Protein AF-A0A1F8E3K1-F1 (afdb_monomer_lite)

pLDDT: mean 86.3, std 9.3, range [59.47, 96.44]

Secondary structure (DSSP, 8-state):
--HHHHHHHHHHHHHHHTT-GGGS-EEEEETTEEEEEETTEEEEEEEETTEEEEEEEEE-SSSS--HHHHHHHHHHHHHHH--

InterPro domains:
  IPR009241 Toxin HigB-like [PF05973] (2-78)

Sequence (83 aa):
MPDVDSGKLLAHLKFLELDKPEVLLIKTLRKKIKEIIIAQYRIIFFVIHDTIYVVDAFRKKSQKTPISVIRQAEKIYKELREQ

Structure (mmCIF, N/CA/C/O backbone):
data_AF-A0A1F8E3K1-F1
#
_entry.id   AF-A0A1F8E3K1-F1
#
loop_
_atom_site.group_PDB
_atom_site.id
_atom_site.type_symbol
_atom_site.label_atom_id
_atom_site.label_alt_id
_atom_site.label_comp_id
_atom_site.label_asym_id
_atom_site.label_entity_id
_atom_site.label_seq_id
_atom_site.pdbx_PDB_ins_code
_atom_site.Cartn_x
_atom_site.Cartn_y
_atom_site.Cartn_z
_atom_site.occupancy
_atom_site.B_iso_or_equiv
_atom_site.auth_seq_id
_atom_site.auth_comp_id
_atom_site.auth_asym_id
_atom_site.auth_atom_id
_atom_site.pdbx_PDB_model_num
ATOM 1 N N . MET A 1 1 ? 3.159 1.826 -18.801 1.00 60.09 1 MET A N 1
ATOM 2 C CA . MET A 1 1 ? 3.827 0.675 -18.157 1.00 60.09 1 MET A CA 1
ATOM 3 C C . MET A 1 1 ? 4.054 -0.351 -19.251 1.00 60.09 1 MET A C 1
ATOM 5 O O . MET A 1 1 ? 3.100 -0.559 -19.985 1.00 60.09 1 MET A O 1
ATOM 9 N N . PRO A 1 2 ? 5.271 -0.881 -19.460 1.00 65.88 2 PRO A N 1
ATOM 10 C CA . PRO A 1 2 ? 5.500 -1.897 -20.490 1.00 65.88 2 PRO A CA 1
ATOM 11 C C . PRO A 1 2 ? 4.657 -3.150 -20.215 1.00 65.88 2 PRO A C 1
ATOM 13 O O . PRO A 1 2 ? 4.476 -3.510 -19.052 1.00 65.88 2 PRO A O 1
ATOM 16 N N . ASP A 1 3 ? 4.181 -3.836 -21.252 1.00 67.88 3 ASP A N 1
ATOM 17 C CA . ASP A 1 3 ? 3.200 -4.930 -21.126 1.00 67.88 3 ASP A CA 1
ATOM 18 C C . ASP A 1 3 ? 3.670 -6.091 -20.232 1.00 67.88 3 ASP A C 1
ATOM 20 O O . ASP A 1 3 ? 2.894 -6.652 -19.455 1.00 67.88 3 ASP A O 1
ATOM 24 N N . VAL A 1 4 ? 4.972 -6.395 -20.258 1.00 68.00 4 VAL A N 1
ATOM 25 C CA . VAL A 1 4 ? 5.599 -7.414 -19.397 1.00 68.00 4 VAL A CA 1
ATOM 26 C C . VAL A 1 4 ? 5.495 -7.051 -17.912 1.00 68.00 4 VAL A C 1
ATOM 28 O O . VAL A 1 4 ? 5.314 -7.926 -17.061 1.00 68.00 4 VAL A O 1
ATOM 31 N N . ASP A 1 5 ? 5.588 -5.763 -17.583 1.00 69.50 5 ASP A N 1
ATOM 32 C CA . ASP A 1 5 ? 5.458 -5.299 -16.207 1.00 69.50 5 ASP A CA 1
ATOM 33 C C . ASP A 1 5 ? 3.980 -5.283 -15.780 1.00 69.50 5 ASP A C 1
ATOM 35 O O . ASP A 1 5 ? 3.678 -5.638 -14.638 1.00 69.50 5 ASP A O 1
ATOM 39 N N . SER A 1 6 ? 3.057 -4.946 -16.691 1.00 73.00 6 SER A N 1
ATOM 40 C CA . SER A 1 6 ? 1.599 -4.968 -16.468 1.0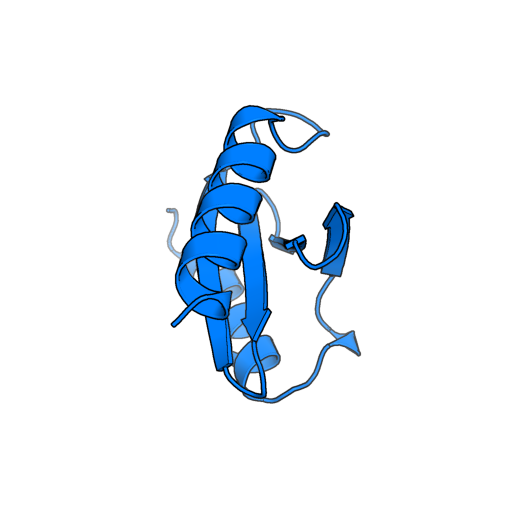0 73.00 6 SER A CA 1
ATOM 41 C C . SER A 1 6 ? 1.098 -6.351 -16.042 1.00 73.00 6 SER A C 1
ATOM 43 O O . SER A 1 6 ? 0.355 -6.464 -15.065 1.00 73.00 6 SER A O 1
ATOM 45 N N . GLY A 1 7 ? 1.569 -7.417 -16.699 1.00 78.81 7 GLY A N 1
ATOM 46 C CA . GLY A 1 7 ? 1.226 -8.794 -16.324 1.00 78.81 7 GLY A CA 1
ATOM 47 C C . GLY A 1 7 ? 1.696 -9.170 -14.913 1.00 78.81 7 GLY A C 1
ATOM 48 O O . GLY A 1 7 ? 0.949 -9.777 -14.143 1.00 78.81 7 GLY A O 1
ATOM 49 N N . LYS A 1 8 ? 2.909 -8.750 -14.527 1.00 77.81 8 LYS A N 1
ATOM 50 C CA . LYS A 1 8 ? 3.446 -8.992 -13.177 1.00 77.81 8 LYS A CA 1
ATOM 51 C C . LYS A 1 8 ? 2.672 -8.229 -12.110 1.00 77.81 8 LYS A C 1
ATOM 53 O O . LYS A 1 8 ? 2.363 -8.806 -11.071 1.00 77.81 8 LYS A O 1
ATOM 58 N N . LEU A 1 9 ? 2.345 -6.963 -12.364 1.00 76.69 9 LEU A N 1
ATOM 59 C CA . LEU A 1 9 ? 1.520 -6.154 -11.469 1.00 76.69 9 LEU A CA 1
ATOM 60 C C . LEU A 1 9 ? 0.159 -6.807 -11.225 1.00 76.69 9 LEU A C 1
ATOM 62 O O . LEU A 1 9 ? -0.226 -6.976 -10.072 1.00 76.69 9 LEU A O 1
ATOM 66 N N . LEU A 1 10 ? -0.525 -7.228 -12.292 1.00 79.38 10 LEU A N 1
ATOM 67 C CA . LEU A 1 10 ? -1.830 -7.878 -12.185 1.00 79.38 10 LEU A CA 1
ATOM 68 C C . LEU A 1 10 ? -1.760 -9.163 -11.348 1.00 79.38 10 LEU A C 1
ATOM 70 O O . LEU A 1 10 ? -2.617 -9.383 -10.498 1.00 79.38 10 LEU A O 1
ATOM 74 N N . ALA A 1 11 ? -0.726 -9.987 -11.539 1.00 81.19 11 ALA A N 1
ATOM 75 C CA . ALA A 1 11 ? -0.531 -11.192 -10.734 1.00 81.19 11 ALA A CA 1
ATOM 76 C C . ALA A 1 11 ? -0.350 -10.871 -9.239 1.00 81.19 11 ALA A C 1
ATOM 78 O O . ALA A 1 11 ? -0.955 -11.521 -8.392 1.00 81.19 11 ALA A O 1
ATOM 79 N N . HIS A 1 12 ? 0.429 -9.838 -8.908 1.00 78.94 12 HIS A N 1
ATOM 80 C CA . HIS A 1 12 ? 0.657 -9.439 -7.516 1.00 78.94 12 HIS A CA 1
ATOM 81 C C . HIS A 1 12 ? -0.589 -8.820 -6.871 1.00 78.94 12 HIS A C 1
ATOM 83 O O . HIS A 1 12 ? -0.851 -9.078 -5.700 1.00 78.94 12 HIS A O 1
ATOM 89 N N . LEU A 1 13 ? -1.381 -8.050 -7.623 1.00 77.69 13 LEU A N 1
ATOM 90 C CA . LEU A 1 13 ? -2.675 -7.553 -7.146 1.00 77.69 13 LEU A CA 1
ATOM 91 C C . LEU A 1 13 ? -3.646 -8.706 -6.867 1.00 77.69 13 LEU A C 1
ATOM 93 O O . LEU A 1 13 ? -4.288 -8.707 -5.824 1.00 77.69 13 LEU A O 1
ATOM 97 N N . LYS A 1 14 ? -3.681 -9.730 -7.728 1.00 82.06 14 LYS A N 1
ATOM 98 C CA . LYS A 1 14 ? -4.466 -10.947 -7.471 1.00 82.06 14 LYS A CA 1
ATOM 99 C C . LYS A 1 14 ? -3.992 -11.699 -6.229 1.00 82.06 14 LYS A C 1
ATOM 101 O O . LYS A 1 14 ? -4.816 -12.201 -5.480 1.00 82.06 14 LYS A O 1
ATOM 106 N N . PHE A 1 15 ? -2.686 -11.783 -5.976 1.00 81.31 15 PHE A N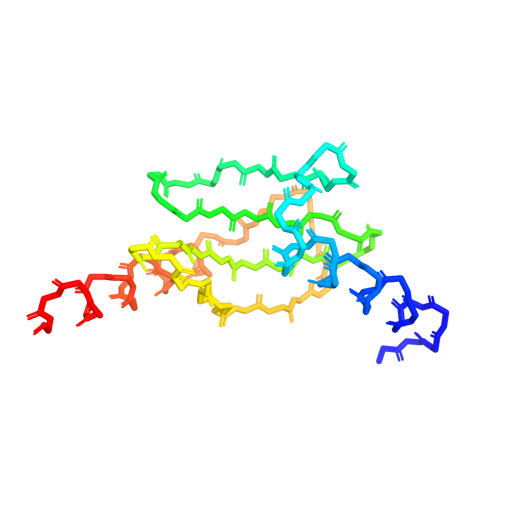 1
ATOM 107 C CA . PHE A 1 15 ? -2.192 -12.399 -4.737 1.00 81.31 15 PHE A CA 1
ATOM 108 C C . PHE A 1 15 ? -2.558 -11.597 -3.489 1.00 81.31 15 PHE A C 1
ATOM 110 O O . PHE A 1 15 ? -2.791 -12.190 -2.440 1.00 81.31 15 PHE A O 1
ATOM 117 N N . LEU A 1 16 ? -2.633 -10.272 -3.612 1.00 77.81 16 LEU A N 1
ATOM 118 C CA . LEU A 1 16 ? -3.092 -9.402 -2.536 1.00 77.81 16 LEU A CA 1
ATOM 119 C C . LEU A 1 16 ? -4.591 -9.603 -2.258 1.00 77.81 16 LEU A C 1
ATOM 121 O O . LEU A 1 16 ? -4.986 -9.646 -1.101 1.00 77.81 16 LEU A O 1
ATOM 125 N N . GLU A 1 17 ? -5.400 -9.764 -3.306 1.00 77.88 17 GLU A N 1
ATOM 126 C CA . GLU A 1 17 ? -6.835 -10.073 -3.212 1.00 77.88 17 GLU A CA 1
ATOM 127 C C . GLU A 1 17 ? -7.100 -11.472 -2.631 1.00 77.88 17 GLU A C 1
ATOM 129 O O . GLU A 1 17 ? -8.019 -11.653 -1.841 1.00 77.88 17 GLU A O 1
ATOM 134 N N . LEU A 1 18 ? -6.271 -12.459 -2.981 1.00 79.19 18 LEU A N 1
ATOM 135 C CA . LEU A 1 18 ? -6.380 -13.844 -2.505 1.00 79.19 18 LEU A CA 1
ATOM 136 C C . LEU A 1 18 ? -5.794 -14.073 -1.099 1.00 79.19 18 LEU A C 1
ATOM 138 O O . LEU A 1 18 ? -5.672 -15.228 -0.695 1.00 79.19 18 LEU A O 1
ATOM 142 N N . ASP A 1 19 ? -5.386 -13.009 -0.400 1.00 70.69 19 ASP A N 1
ATOM 143 C CA . ASP A 1 19 ? -4.699 -13.043 0.900 1.00 70.69 19 ASP A CA 1
ATOM 144 C C . ASP A 1 19 ? -3.525 -14.041 0.943 1.00 70.69 19 ASP A C 1
ATOM 146 O O . ASP A 1 19 ? -3.368 -14.837 1.866 1.00 70.69 19 ASP A O 1
ATOM 150 N N . LYS A 1 20 ? -2.677 -14.012 -0.096 1.00 75.06 20 LYS A N 1
ATOM 151 C CA . LYS A 1 20 ? -1.440 -14.810 -0.183 1.00 75.06 20 LYS A CA 1
ATOM 152 C C . LYS A 1 20 ? -0.213 -13.912 -0.049 1.00 75.06 20 LYS A C 1
ATOM 154 O O . LYS A 1 20 ? 0.477 -13.650 -1.039 1.00 75.06 20 LYS A O 1
ATOM 159 N N . PRO A 1 21 ? 0.077 -13.380 1.150 1.00 65.94 21 PRO A N 1
ATOM 160 C CA . PRO A 1 21 ? 1.157 -12.423 1.334 1.00 65.94 21 PRO A CA 1
ATOM 161 C C . PRO A 1 21 ? 2.548 -13.045 1.167 1.00 65.94 21 PRO A C 1
ATOM 163 O O . PRO A 1 21 ? 3.484 -12.296 0.898 1.00 65.94 21 PRO A O 1
ATOM 166 N N . GLU A 1 22 ? 2.721 -14.373 1.274 1.00 71.81 22 GLU A N 1
ATOM 167 C CA . GLU A 1 22 ? 4.046 -15.009 1.166 1.00 71.81 22 GLU A CA 1
ATOM 168 C C . GLU A 1 22 ? 4.743 -14.802 -0.188 1.00 71.81 22 GLU A C 1
ATOM 170 O O . GLU A 1 22 ? 5.970 -14.834 -0.267 1.00 71.81 22 GLU A O 1
ATOM 175 N N . VAL A 1 23 ? 3.976 -14.550 -1.251 1.00 75.94 23 VAL A N 1
ATOM 176 C CA . VAL A 1 23 ? 4.503 -14.285 -2.600 1.00 75.94 23 VAL A CA 1
ATOM 177 C C . VAL A 1 23 ? 4.746 -12.798 -2.866 1.00 75.94 23 VAL A C 1
ATOM 179 O O . VAL A 1 23 ? 5.294 -12.437 -3.908 1.00 75.94 23 VAL A O 1
ATOM 182 N N . LEU A 1 24 ? 4.370 -11.920 -1.931 1.00 79.69 24 LEU A N 1
ATOM 183 C CA . LEU A 1 24 ? 4.497 -10.475 -2.065 1.00 79.69 24 LEU A CA 1
ATOM 184 C C . LEU A 1 24 ? 5.619 -9.942 -1.175 1.00 79.69 24 LEU A C 1
ATOM 186 O O . LEU A 1 24 ? 5.621 -10.117 0.042 1.00 79.69 24 LEU A O 1
ATOM 190 N N . LEU A 1 25 ? 6.544 -9.175 -1.761 1.00 86.94 25 LEU A N 1
ATOM 191 C CA . LEU A 1 25 ? 7.500 -8.407 -0.966 1.00 86.94 25 LEU A CA 1
ATOM 192 C C . LEU A 1 25 ? 6.806 -7.169 -0.385 1.00 86.94 25 LEU A C 1
ATOM 194 O O . LEU A 1 25 ? 6.844 -6.082 -0.971 1.00 86.94 25 LEU A O 1
ATOM 198 N N . ILE A 1 26 ? 6.170 -7.357 0.771 1.00 90.56 26 ILE A N 1
ATOM 199 C CA . ILE A 1 26 ? 5.491 -6.301 1.521 1.00 90.56 26 ILE A CA 1
ATOM 200 C C . ILE A 1 26 ? 6.445 -5.710 2.558 1.00 90.56 26 ILE A C 1
ATOM 202 O O . ILE A 1 26 ? 7.057 -6.430 3.346 1.00 90.56 26 ILE A O 1
ATOM 206 N N . LYS A 1 27 ? 6.545 -4.380 2.601 1.00 92.31 27 LYS A N 1
ATOM 207 C CA . LYS A 1 27 ? 7.274 -3.660 3.651 1.00 92.31 27 LYS A CA 1
ATOM 208 C C . LYS A 1 27 ? 6.365 -2.687 4.376 1.00 92.31 27 LYS A C 1
ATOM 210 O O . LYS A 1 27 ? 5.609 -1.945 3.758 1.00 92.31 27 LYS A O 1
ATOM 215 N N . THR A 1 28 ? 6.485 -2.631 5.695 1.00 94.75 28 THR A N 1
ATOM 216 C CA . THR A 1 28 ? 5.856 -1.568 6.483 1.00 94.75 28 THR A CA 1
ATOM 217 C C . THR A 1 28 ? 6.676 -0.293 6.337 1.00 94.75 28 THR A C 1
ATOM 219 O O . THR A 1 28 ? 7.852 -0.268 6.695 1.00 94.75 28 THR A O 1
ATOM 222 N N . LEU A 1 29 ? 6.058 0.772 5.824 1.00 93.56 29 LEU A N 1
ATOM 223 C CA . LEU A 1 29 ? 6.700 2.080 5.703 1.00 93.56 29 LEU A CA 1
ATOM 224 C C . LEU A 1 29 ? 6.538 2.894 6.981 1.00 93.56 29 LEU A C 1
ATOM 226 O O . LEU A 1 29 ? 7.511 3.429 7.510 1.00 93.56 29 LEU A O 1
ATOM 230 N N . ARG A 1 30 ? 5.299 3.000 7.475 1.00 93.44 30 ARG A N 1
ATOM 231 C CA . ARG A 1 30 ? 4.987 3.745 8.697 1.00 93.44 30 ARG A CA 1
ATOM 232 C C . ARG A 1 30 ? 3.634 3.330 9.255 1.00 93.44 30 ARG A C 1
ATOM 234 O O . ARG A 1 30 ? 2.616 3.488 8.589 1.00 93.44 30 ARG A O 1
ATOM 241 N N . LYS A 1 31 ? 3.605 2.858 10.506 1.00 91.94 31 LYS A N 1
ATOM 242 C CA . LYS A 1 31 ? 2.376 2.415 11.189 1.00 91.94 31 LYS A CA 1
ATOM 243 C C . LYS A 1 31 ? 1.591 1.400 10.337 1.00 91.94 31 LYS A C 1
ATOM 245 O O . LYS A 1 31 ? 2.031 0.266 10.195 1.00 91.94 31 LYS A O 1
ATOM 250 N N . LYS A 1 32 ? 0.438 1.807 9.792 1.00 94.38 32 LYS A N 1
ATOM 251 C CA . LYS A 1 32 ? -0.464 0.988 8.967 1.00 94.38 32 LYS A CA 1
ATOM 252 C C . LYS A 1 32 ? -0.193 1.110 7.464 1.00 94.38 32 LYS A C 1
ATOM 254 O O . LYS A 1 32 ? -0.733 0.320 6.700 1.00 94.38 32 LYS A O 1
ATOM 259 N N . ILE A 1 33 ? 0.651 2.059 7.055 1.00 96.44 33 ILE A N 1
ATOM 260 C CA . ILE A 1 33 ? 1.025 2.266 5.657 1.00 96.44 33 ILE A CA 1
ATOM 261 C C . ILE A 1 33 ? 2.091 1.245 5.270 1.00 96.44 33 ILE A C 1
ATOM 263 O O . ILE A 1 33 ? 3.168 1.180 5.879 1.00 96.44 33 ILE A O 1
ATOM 267 N N . LYS A 1 34 ? 1.782 0.464 4.242 1.00 95.31 34 LYS A N 1
ATOM 268 C CA . LYS A 1 34 ? 2.615 -0.598 3.690 1.00 95.31 34 LYS A CA 1
ATOM 269 C C . LYS A 1 34 ? 2.946 -0.295 2.229 1.00 95.31 34 LYS A C 1
ATOM 271 O O . LYS A 1 34 ? 2.243 0.461 1.560 1.00 95.31 34 LYS A O 1
ATOM 276 N N . GLU A 1 35 ? 4.026 -0.886 1.739 1.00 93.62 35 GLU A N 1
ATOM 277 C CA . GLU A 1 35 ? 4.358 -0.923 0.319 1.00 93.62 35 GLU A CA 1
ATOM 278 C C . GLU A 1 35 ? 4.461 -2.355 -0.192 1.00 93.62 35 GLU A C 1
ATOM 280 O O . GLU A 1 35 ? 4.978 -3.222 0.510 1.00 93.62 35 GLU A O 1
ATOM 285 N N . ILE A 1 36 ? 4.021 -2.576 -1.429 1.00 91.88 36 ILE A N 1
ATOM 286 C CA . ILE A 1 36 ? 4.352 -3.763 -2.223 1.00 91.88 36 ILE A CA 1
ATOM 287 C C . ILE A 1 36 ? 5.431 -3.358 -3.216 1.00 91.88 36 ILE A C 1
ATOM 289 O O . ILE A 1 36 ? 5.268 -2.380 -3.952 1.00 91.88 36 ILE A O 1
ATOM 293 N N . ILE A 1 37 ? 6.527 -4.111 -3.257 1.00 89.50 37 ILE A N 1
ATOM 294 C CA . ILE A 1 37 ? 7.593 -3.913 -4.239 1.00 89.50 37 ILE A CA 1
ATOM 295 C C . ILE A 1 37 ? 7.418 -4.924 -5.370 1.00 89.50 37 ILE A C 1
ATOM 297 O O . ILE A 1 37 ? 7.559 -6.124 -5.157 1.00 89.50 37 ILE A O 1
ATOM 301 N N . ILE A 1 38 ? 7.179 -4.432 -6.587 1.00 85.69 38 ILE A N 1
ATOM 302 C CA . ILE A 1 38 ? 6.985 -5.261 -7.784 1.00 85.69 38 ILE A CA 1
ATOM 303 C C . ILE A 1 38 ? 7.954 -4.784 -8.859 1.00 85.69 38 ILE A C 1
ATOM 305 O O . ILE A 1 38 ? 7.727 -3.767 -9.509 1.00 85.69 38 ILE A O 1
ATOM 309 N N . ALA A 1 39 ? 9.058 -5.505 -9.057 1.00 84.31 39 ALA A N 1
ATOM 310 C CA . ALA A 1 39 ? 10.108 -5.144 -10.014 1.00 84.31 39 ALA A CA 1
ATOM 311 C C . ALA A 1 39 ? 10.625 -3.689 -9.847 1.00 84.31 39 ALA A C 1
ATOM 313 O O . ALA A 1 39 ? 11.439 -3.388 -8.961 1.00 84.31 39 ALA A O 1
ATOM 314 N N . GLN A 1 40 ? 10.192 -2.774 -10.720 1.00 86.88 40 GLN A N 1
ATOM 315 C CA . GLN A 1 40 ? 10.532 -1.349 -10.663 1.00 86.88 40 GLN A CA 1
ATOM 316 C C . GLN A 1 40 ? 9.411 -0.476 -10.098 1.00 86.88 40 GLN A C 1
ATOM 318 O O . GLN A 1 40 ? 9.575 0.735 -10.051 1.00 86.88 40 GLN A O 1
ATOM 323 N N . TYR A 1 41 ? 8.307 -1.057 -9.651 1.00 88.12 41 TYR A N 1
ATOM 324 C CA . TYR A 1 41 ? 7.134 -0.356 -9.158 1.00 88.12 41 TYR A CA 1
ATOM 325 C C . TYR A 1 41 ? 6.979 -0.532 -7.651 1.00 88.12 41 TYR A C 1
ATOM 327 O O . TYR A 1 41 ? 7.402 -1.535 -7.069 1.00 88.12 41 TYR A O 1
ATOM 335 N N . ARG A 1 42 ? 6.382 0.475 -7.023 1.00 90.88 42 ARG A N 1
ATOM 336 C CA . ARG A 1 42 ? 5.937 0.439 -5.636 1.00 90.88 42 ARG A CA 1
ATOM 337 C C . ARG A 1 42 ? 4.463 0.771 -5.598 1.00 90.88 42 ARG A C 1
ATOM 339 O O . ARG A 1 42 ? 4.061 1.762 -6.204 1.00 90.88 42 ARG A O 1
ATOM 346 N N . ILE A 1 43 ? 3.705 -0.037 -4.877 1.00 92.38 43 ILE A N 1
ATOM 347 C CA . ILE A 1 43 ? 2.302 0.229 -4.572 1.00 92.38 43 ILE A CA 1
ATOM 348 C C . ILE A 1 43 ? 2.218 0.576 -3.100 1.00 92.38 43 ILE A C 1
ATOM 350 O O . ILE A 1 43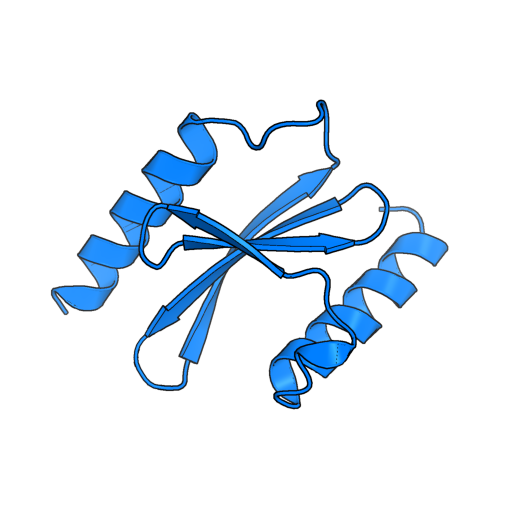 ? 2.670 -0.210 -2.271 1.00 92.38 43 ILE A O 1
ATOM 354 N N . ILE A 1 44 ? 1.655 1.732 -2.779 1.00 95.19 44 ILE A N 1
ATOM 355 C CA . ILE A 1 44 ? 1.434 2.175 -1.406 1.00 95.19 44 ILE A CA 1
ATOM 356 C C . ILE A 1 44 ? -0.006 1.877 -1.038 1.00 95.19 44 ILE A C 1
ATOM 358 O O . ILE A 1 44 ? -0.928 2.274 -1.750 1.00 95.19 44 ILE A O 1
ATOM 362 N N . PHE A 1 45 ? -0.192 1.180 0.075 1.00 94.50 45 PHE A N 1
ATOM 363 C CA . PHE A 1 45 ? -1.509 0.747 0.507 1.00 94.50 45 PHE A C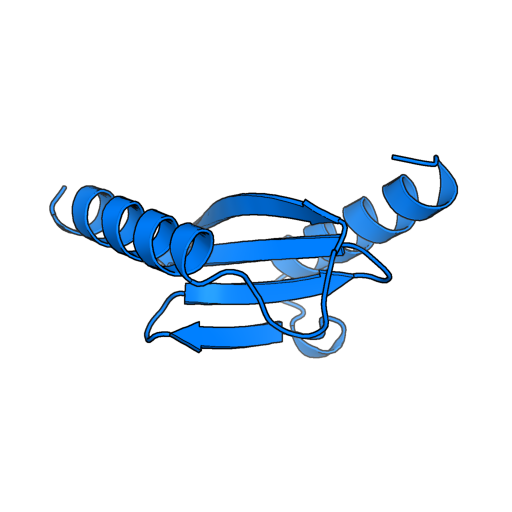A 1
ATOM 364 C C . PHE A 1 45 ? -1.623 0.687 2.028 1.00 94.50 45 PHE A C 1
ATOM 366 O O . PHE A 1 45 ? -0.631 0.714 2.762 1.00 94.50 45 PHE A O 1
ATOM 373 N N . PHE A 1 46 ? -2.854 0.580 2.506 1.00 95.31 46 PHE A N 1
ATOM 374 C CA . PHE A 1 46 ? -3.172 0.221 3.881 1.00 95.31 46 PHE A CA 1
ATOM 375 C C . PHE A 1 46 ? -4.444 -0.626 3.911 1.00 95.31 46 PHE A C 1
ATOM 377 O O . PHE A 1 46 ? -5.129 -0.774 2.900 1.00 95.31 46 PHE A O 1
ATOM 384 N N . VAL A 1 47 ? -4.741 -1.191 5.078 1.00 92.00 47 VAL A N 1
ATOM 385 C CA . VAL A 1 47 ? -5.923 -2.029 5.299 1.00 92.00 47 VAL A CA 1
ATOM 386 C C . VAL A 1 47 ? -6.748 -1.422 6.430 1.00 92.00 47 VAL A C 1
ATOM 388 O O . VAL A 1 47 ? -6.188 -1.091 7.482 1.00 92.00 47 VAL A O 1
ATOM 391 N N . ILE A 1 48 ? -8.050 -1.251 6.200 1.00 93.56 48 ILE A N 1
ATOM 392 C CA . ILE A 1 48 ? -9.043 -0.868 7.214 1.00 93.56 48 ILE A CA 1
ATOM 393 C C . ILE A 1 48 ? -10.110 -1.963 7.220 1.00 93.56 48 ILE A C 1
ATOM 395 O O . ILE A 1 48 ? -10.711 -2.226 6.181 1.00 93.56 48 ILE A O 1
ATOM 399 N N . HIS A 1 49 ? -10.326 -2.593 8.380 1.00 88.44 49 HIS A N 1
ATOM 400 C CA . HIS A 1 49 ? -11.097 -3.838 8.494 1.00 88.44 49 HIS A CA 1
ATOM 401 C C . HIS A 1 49 ? -10.554 -4.882 7.501 1.00 88.44 49 HIS A C 1
ATOM 403 O O . HIS A 1 49 ? -9.366 -5.192 7.585 1.00 88.44 49 HIS A O 1
ATOM 409 N N . ASP A 1 50 ? -11.361 -5.326 6.539 1.00 87.00 50 ASP A N 1
ATOM 410 C CA . ASP A 1 50 ? -10.979 -6.307 5.512 1.00 87.00 50 ASP A CA 1
ATOM 411 C C . ASP A 1 50 ? -10.809 -5.676 4.117 1.00 87.00 50 ASP A C 1
ATOM 413 O O . ASP A 1 50 ? -10.670 -6.371 3.113 1.00 87.00 50 ASP A O 1
ATOM 417 N N . THR A 1 51 ? -10.795 -4.340 4.037 1.00 88.81 51 THR A N 1
ATOM 418 C CA . THR A 1 51 ? -10.682 -3.609 2.770 1.00 88.81 51 THR A CA 1
ATOM 419 C C . THR A 1 51 ? -9.270 -3.066 2.575 1.00 88.81 51 THR A C 1
ATOM 421 O O . THR A 1 51 ? -8.731 -2.336 3.416 1.00 88.81 51 THR A O 1
ATOM 424 N N . ILE A 1 52 ? -8.675 -3.386 1.425 1.00 90.50 52 ILE A N 1
ATOM 425 C CA . ILE A 1 52 ? -7.379 -2.861 0.992 1.00 90.50 52 ILE A CA 1
ATOM 426 C C . ILE A 1 52 ? -7.584 -1.563 0.211 1.00 90.50 52 ILE A C 1
ATOM 428 O O . ILE A 1 52 ? -8.257 -1.537 -0.816 1.00 90.50 52 ILE A O 1
ATOM 432 N N . TYR A 1 53 ? -6.929 -0.495 0.657 1.00 91.88 53 TYR A N 1
ATOM 433 C CA . TYR A 1 53 ? -6.935 0.801 -0.014 1.00 91.88 53 TYR A CA 1
ATOM 434 C C . TYR A 1 53 ? -5.575 1.057 -0.649 1.00 91.88 53 TYR A C 1
ATOM 436 O O . TYR A 1 53 ? -4.570 1.202 0.052 1.00 91.88 53 TYR A O 1
ATOM 444 N N . VAL A 1 54 ? -5.545 1.132 -1.979 1.00 92.19 54 VAL A N 1
ATOM 445 C CA . VAL A 1 54 ? -4.361 1.529 -2.748 1.00 92.19 54 VAL A CA 1
ATOM 446 C C . VAL A 1 54 ? -4.360 3.046 -2.902 1.00 92.19 54 VAL A C 1
ATOM 448 O O . VAL A 1 54 ? -5.295 3.617 -3.452 1.00 92.19 54 VAL A O 1
ATOM 451 N N . VAL A 1 55 ? -3.309 3.696 -2.407 1.00 93.44 55 VAL A N 1
ATOM 452 C CA . VAL A 1 55 ? -3.183 5.162 -2.405 1.00 93.44 55 VAL A CA 1
ATOM 453 C C . VAL A 1 55 ? -2.407 5.660 -3.614 1.00 93.44 55 VAL A C 1
ATOM 455 O O . VAL A 1 55 ? -2.749 6.687 -4.192 1.00 93.44 55 VAL A O 1
ATOM 458 N N . ASP A 1 56 ? -1.331 4.961 -3.965 1.00 91.50 56 ASP A N 1
ATOM 459 C CA . ASP A 1 56 ? -0.432 5.382 -5.035 1.00 91.50 56 ASP A CA 1
ATOM 460 C C . ASP A 1 56 ? 0.293 4.169 -5.628 1.00 91.50 56 ASP A C 1
ATOM 462 O O . ASP A 1 56 ? 0.557 3.179 -4.937 1.00 91.50 56 ASP A O 1
ATOM 466 N N . ALA A 1 57 ? 0.641 4.261 -6.905 1.00 90.06 57 ALA A N 1
ATOM 467 C CA . ALA A 1 57 ? 1.443 3.286 -7.620 1.00 90.06 57 ALA A CA 1
ATOM 468 C C . ALA A 1 57 ? 2.410 4.012 -8.557 1.00 90.06 57 ALA A C 1
ATOM 470 O O . ALA A 1 57 ? 2.010 4.661 -9.523 1.00 90.06 57 ALA A O 1
ATOM 471 N N . PHE A 1 58 ? 3.710 3.878 -8.301 1.00 89.00 58 PHE A N 1
ATOM 472 C CA . PHE A 1 58 ? 4.723 4.620 -9.048 1.00 89.00 58 PHE A CA 1
ATOM 473 C C . PHE A 1 58 ? 5.964 3.784 -9.339 1.00 89.00 58 PHE A C 1
ATOM 475 O O . PHE A 1 58 ? 6.313 2.839 -8.627 1.00 89.00 58 PHE A O 1
ATOM 482 N N . ARG A 1 59 ? 6.683 4.163 -10.399 1.00 89.88 59 ARG A N 1
ATOM 483 C CA . ARG A 1 59 ? 7.996 3.590 -10.708 1.00 89.88 59 ARG A CA 1
ATOM 484 C C . ARG A 1 59 ? 9.039 4.142 -9.734 1.00 89.88 59 ARG A C 1
ATOM 486 O O . ARG A 1 59 ? 9.178 5.358 -9.594 1.00 89.88 59 ARG A O 1
ATOM 493 N N . LYS A 1 60 ? 9.795 3.262 -9.075 1.00 88.56 60 LYS A N 1
ATOM 494 C CA . LYS A 1 60 ? 10.855 3.621 -8.131 1.00 88.56 60 LYS A CA 1
ATOM 495 C C . LYS A 1 60 ? 11.881 4.519 -8.828 1.00 88.56 60 LYS A C 1
ATOM 497 O O . LYS A 1 60 ? 12.501 4.125 -9.811 1.00 88.56 60 LYS A O 1
ATOM 502 N N . LYS A 1 61 ? 12.057 5.729 -8.299 1.00 87.12 61 LYS A N 1
ATOM 503 C CA . LYS A 1 61 ? 13.127 6.653 -8.709 1.00 87.12 61 LYS A CA 1
ATOM 504 C C . LYS A 1 61 ? 14.376 6.504 -7.834 1.00 87.12 61 LYS A C 1
ATOM 506 O O . LYS A 1 61 ? 15.461 6.893 -8.239 1.00 87.12 61 LYS A O 1
ATOM 511 N N . SER A 1 62 ? 14.226 5.927 -6.641 1.00 87.75 62 SER A N 1
ATOM 512 C CA . SER A 1 62 ? 15.310 5.666 -5.692 1.00 87.75 62 SER A CA 1
ATOM 513 C C . SER A 1 62 ? 15.012 4.424 -4.833 1.00 87.75 62 SER A C 1
ATOM 515 O O . SER A 1 62 ? 13.955 3.788 -4.949 1.00 87.75 62 SER A O 1
ATOM 517 N N . GLN A 1 63 ? 15.958 4.051 -3.962 1.00 83.81 63 GLN A N 1
ATOM 518 C CA . GLN A 1 63 ? 15.792 2.928 -3.032 1.00 83.81 63 GLN A CA 1
ATOM 519 C C . GLN A 1 63 ? 14.806 3.195 -1.886 1.00 83.81 63 GLN A C 1
ATOM 521 O O . GLN A 1 63 ? 14.334 2.236 -1.275 1.00 83.81 63 GLN A O 1
ATOM 526 N N . LYS A 1 64 ? 14.466 4.452 -1.584 1.00 87.81 64 LYS A N 1
ATOM 527 C CA . LYS A 1 64 ? 13.532 4.800 -0.503 1.00 87.81 64 LYS A CA 1
ATOM 528 C C . LYS A 1 64 ? 12.234 5.356 -1.082 1.00 87.81 64 LYS A C 1
ATOM 530 O O . LYS A 1 64 ? 12.259 6.088 -2.067 1.00 87.81 64 LYS A O 1
ATOM 535 N N . THR A 1 65 ? 11.109 5.034 -0.451 1.00 90.19 65 THR A N 1
ATOM 536 C CA . THR A 1 65 ? 9.826 5.656 -0.796 1.00 90.19 65 THR A CA 1
ATOM 537 C C . THR A 1 65 ? 9.840 7.126 -0.374 1.00 90.19 65 THR A C 1
ATOM 539 O O . THR A 1 65 ? 10.248 7.418 0.755 1.00 90.19 65 THR A O 1
ATOM 542 N N . PRO A 1 66 ? 9.439 8.065 -1.252 1.00 92.88 66 PRO A N 1
ATOM 543 C CA . PRO A 1 66 ? 9.406 9.480 -0.908 1.00 92.88 66 PRO A CA 1
ATOM 544 C C . PRO A 1 66 ? 8.523 9.755 0.312 1.00 92.88 66 PRO A C 1
ATOM 546 O O . PRO A 1 66 ? 7.400 9.262 0.412 1.00 92.88 66 PRO A O 1
ATOM 549 N N . ILE A 1 67 ? 9.015 10.598 1.224 1.00 94.00 67 ILE A N 1
ATOM 550 C CA . ILE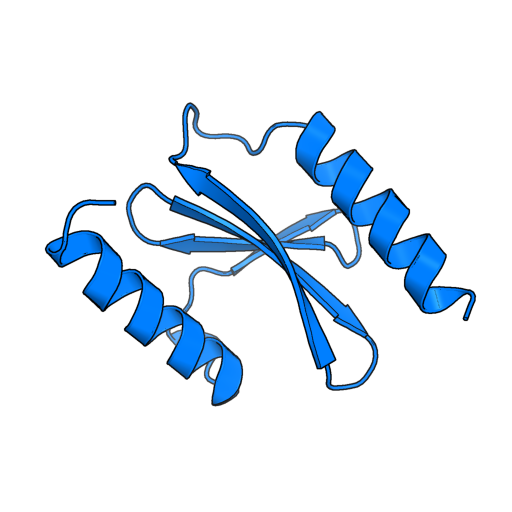 A 1 67 ? 8.303 10.957 2.460 1.00 94.00 67 ILE A CA 1
ATOM 551 C C . ILE A 1 67 ? 6.939 11.611 2.180 1.00 94.00 6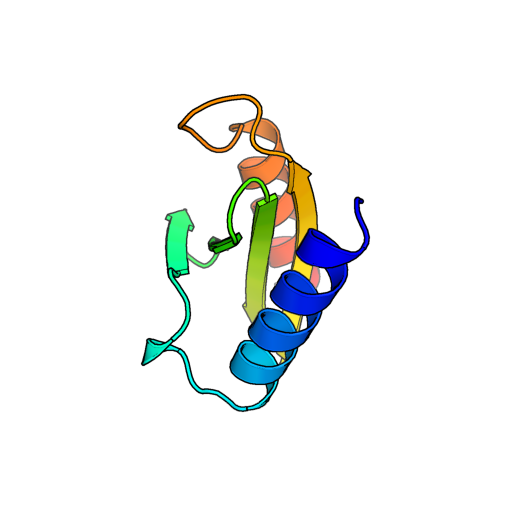7 ILE A C 1
ATOM 553 O O . ILE A 1 67 ? 6.011 11.445 2.966 1.00 94.00 67 ILE A O 1
ATOM 557 N N . SER A 1 68 ? 6.806 12.332 1.061 1.00 93.50 68 SER A N 1
ATOM 558 C CA . SER A 1 68 ? 5.558 12.979 0.638 1.00 93.50 68 SER A CA 1
ATOM 559 C C . SER A 1 68 ? 4.439 11.965 0.409 1.00 93.50 68 SER A C 1
ATOM 561 O O . SER A 1 68 ? 3.345 12.156 0.931 1.00 93.50 68 SER A O 1
ATOM 563 N N . VAL A 1 69 ? 4.740 10.858 -0.276 1.00 93.31 69 VAL A N 1
ATOM 564 C CA . VAL A 1 69 ? 3.778 9.780 -0.548 1.00 93.31 69 VAL A CA 1
ATOM 565 C C . VAL A 1 69 ? 3.339 9.108 0.755 1.00 93.31 69 VAL A C 1
ATOM 567 O O . VAL A 1 69 ? 2.155 8.868 0.969 1.00 93.31 69 VAL A O 1
ATOM 570 N N . ILE A 1 70 ? 4.275 8.882 1.686 1.00 95.00 70 ILE A N 1
ATOM 571 C CA . ILE A 1 70 ? 3.959 8.310 3.006 1.00 95.00 70 ILE A CA 1
ATOM 572 C C . ILE A 1 70 ? 3.022 9.239 3.786 1.00 95.00 70 ILE A C 1
ATOM 574 O O . ILE A 1 70 ? 2.018 8.784 4.326 1.00 95.00 70 ILE A O 1
ATOM 578 N N . ARG A 1 71 ? 3.324 10.543 3.830 1.00 96.31 71 ARG A N 1
ATOM 579 C CA . ARG A 1 71 ? 2.496 11.537 4.535 1.00 96.31 71 ARG A CA 1
ATOM 580 C C . ARG A 1 71 ? 1.097 11.653 3.934 1.00 96.31 71 ARG A C 1
ATOM 582 O O . ARG A 1 71 ? 0.133 11.781 4.684 1.00 96.31 71 ARG A O 1
ATOM 589 N N . GLN A 1 72 ? 0.982 11.596 2.609 1.00 95.56 72 GLN A N 1
ATOM 590 C CA . GLN A 1 72 ? -0.307 11.599 1.922 1.00 95.56 72 GLN A CA 1
ATOM 591 C C . GLN A 1 72 ? -1.129 10.355 2.278 1.00 95.56 72 GLN A C 1
ATOM 593 O O . GLN A 1 72 ? -2.288 10.486 2.660 1.00 95.56 72 GLN A O 1
ATOM 598 N N . ALA A 1 73 ? -0.517 9.169 2.244 1.00 96.31 73 ALA A N 1
ATOM 599 C CA . ALA A 1 73 ? -1.178 7.930 2.644 1.00 96.31 73 ALA A CA 1
ATOM 600 C C . ALA A 1 73 ? -1.616 7.952 4.119 1.00 96.31 73 ALA A C 1
ATOM 602 O O . ALA A 1 73 ? -2.720 7.519 4.437 1.00 96.31 73 ALA A O 1
ATOM 603 N N . GLU A 1 74 ? -0.801 8.514 5.021 1.00 96.38 74 GLU A N 1
ATOM 604 C CA . GLU A 1 74 ? -1.190 8.716 6.424 1.00 96.38 74 GLU A CA 1
ATOM 605 C C . GLU A 1 74 ? -2.384 9.667 6.577 1.00 96.38 74 GLU A C 1
ATOM 607 O O . GLU A 1 74 ? -3.222 9.437 7.448 1.00 96.38 74 GLU A O 1
ATOM 612 N N . LYS A 1 75 ? -2.463 10.731 5.766 1.00 95.88 75 LYS A N 1
ATOM 613 C CA . LYS A 1 75 ? -3.590 11.673 5.782 1.00 95.88 75 LYS A CA 1
ATOM 614 C C . LYS A 1 75 ? -4.884 10.978 5.352 1.00 95.88 75 LYS A C 1
ATOM 616 O O . LYS A 1 75 ? -5.844 11.000 6.112 1.00 95.88 75 LYS A O 1
ATOM 621 N N . ILE A 1 76 ? -4.864 10.288 4.212 1.00 95.69 76 ILE A N 1
ATOM 622 C CA . ILE A 1 76 ? -6.030 9.564 3.679 1.00 95.69 76 ILE A CA 1
ATOM 623 C C . ILE A 1 76 ? -6.484 8.471 4.655 1.00 95.69 76 ILE A C 1
ATOM 625 O O . ILE A 1 76 ? -7.671 8.339 4.927 1.00 95.69 76 ILE A O 1
ATOM 629 N N . TYR A 1 77 ? -5.547 7.719 5.243 1.00 95.94 77 TYR A N 1
ATOM 630 C CA . TYR A 1 77 ? -5.879 6.707 6.250 1.00 95.94 77 TYR A CA 1
ATOM 631 C C . TYR A 1 77 ? -6.635 7.301 7.445 1.00 95.94 77 TYR A C 1
ATOM 633 O O . TYR A 1 77 ? -7.582 6.691 7.930 1.00 95.94 77 TYR A O 1
ATOM 641 N N . LYS A 1 78 ? -6.218 8.474 7.942 1.00 95.19 78 LYS A N 1
ATOM 642 C CA . LYS A 1 78 ? -6.912 9.140 9.054 1.00 95.19 78 LYS A CA 1
ATOM 643 C C . LYS A 1 78 ? -8.317 9.571 8.649 1.00 95.19 78 LYS A C 1
ATOM 645 O O . LYS A 1 78 ? -9.254 9.245 9.362 1.00 95.19 78 LYS A O 1
ATOM 650 N N . GLU A 1 79 ? -8.447 10.217 7.492 1.00 94.44 79 GLU A N 1
ATOM 651 C CA . GLU A 1 79 ? -9.733 10.691 6.964 1.00 94.44 79 GLU A CA 1
ATOM 652 C C . GLU A 1 79 ? -10.741 9.551 6.775 1.00 94.44 79 GLU A C 1
ATOM 654 O O . GLU A 1 79 ? -11.918 9.736 7.052 1.00 94.44 79 GLU A O 1
ATOM 659 N N . LEU A 1 80 ? -10.290 8.366 6.349 1.00 93.19 80 LEU A N 1
ATOM 660 C CA . LEU A 1 80 ? -11.158 7.194 6.181 1.00 93.19 80 LEU A CA 1
ATOM 661 C C . LEU A 1 80 ? -11.443 6.437 7.482 1.00 93.19 80 LEU A C 1
ATOM 663 O O . LEU A 1 80 ? -12.408 5.688 7.545 1.00 93.19 80 LEU A O 1
ATOM 667 N N . ARG A 1 81 ? -10.595 6.576 8.507 1.00 87.56 81 ARG A N 1
ATOM 668 C CA . ARG A 1 81 ? -10.800 5.926 9.812 1.00 87.56 81 ARG A CA 1
ATOM 669 C C . ARG A 1 81 ? -11.720 6.735 10.730 1.00 87.56 81 ARG A C 1
ATOM 671 O O . ARG A 1 81 ? -12.250 6.186 11.687 1.00 87.56 81 ARG A O 1
ATOM 678 N N . GLU A 1 82 ? -11.813 8.041 10.504 1.00 78.56 82 GLU A N 1
ATOM 679 C CA . GLU A 1 82 ? -12.677 8.957 11.259 1.00 78.56 82 GLU A CA 1
ATOM 680 C C . GLU A 1 82 ? -14.112 9.030 10.693 1.00 78.56 82 GLU A C 1
ATOM 682 O O . GLU A 1 82 ? -14.937 9.749 11.252 1.00 78.56 82 GLU A O 1
ATOM 687 N N . GLN A 1 83 ? -14.402 8.285 9.618 1.00 59.47 83 GLN A N 1
ATOM 688 C CA . GLN A 1 83 ? -15.749 8.037 9.082 1.00 59.47 83 GLN A CA 1
ATOM 689 C C . GLN A 1 83 ? -16.409 6.855 9.792 1.00 59.47 83 GLN A C 1
ATOM 691 O O . GLN A 1 83 ? -17.634 6.945 10.025 1.00 59.47 83 GLN A O 1
#

Organism: NCBI:txid1802561

Foldseek 3Di:
DPPVQVVQVVVVVVCVVVVNCVVWPKDDPDDQWIWTDRPQKIWIWGDDPHDIDTQDMDGDPDPDDDPVSVVSRVVVVVVVVVD

Radius of gyration: 12.77 Å; chains: 1; bounding box: 32×28×32 Å